Protein AF-A0A423UPG8-F1 (afdb_monomer_lite)

Foldseek 3Di:
DDDDDDPDPPPPPPPPPDPPDDDPPVVVVVVVVVVVPDDDPPVPDDPDQPVVVDDDNQQDKDWDDDPPDIDIDGSVCVVVVDDPPDDDDDDPDDPDPQWDWDDWPNATWIWGWDDQDPVRDTDIFTWHDDPPRDTHHDDDDPPPTDD

Structure (mmCIF, N/CA/C/O backbone):
data_AF-A0A423UPG8-F1
#
_entry.id   AF-A0A423UPG8-F1
#
loop_
_atom_site.group_PDB
_atom_site.id
_atom_site.type_symbol
_atom_site.label_atom_id
_atom_site.label_alt_id
_atom_site.label_comp_id
_atom_site.label_asym_id
_atom_site.label_entity_id
_atom_site.label_seq_id
_atom_site.pdbx_PDB_ins_code
_atom_site.Cartn_x
_atom_site.Cartn_y
_atom_site.Cartn_z
_atom_site.occupancy
_atom_site.B_iso_or_equiv
_atom_site.auth_seq_id
_atom_site.auth_comp_id
_atom_site.auth_asym_id
_atom_site.auth_atom_id
_atom_site.pdbx_PDB_model_num
ATOM 1 N N . MET A 1 1 ? -50.779 10.397 -8.296 1.00 39.81 1 MET A N 1
ATOM 2 C CA . MET A 1 1 ? -50.794 9.249 -7.368 1.00 39.81 1 MET A CA 1
ATOM 3 C C . MET A 1 1 ? -49.868 8.186 -7.939 1.00 39.81 1 MET A C 1
ATOM 5 O O . MET A 1 1 ? -50.314 7.346 -8.703 1.00 39.81 1 MET A O 1
ATOM 9 N N . THR A 1 2 ? -48.574 8.291 -7.630 1.00 35.09 2 THR A N 1
ATOM 10 C CA . THR A 1 2 ? -47.532 7.336 -8.041 1.00 35.09 2 THR A CA 1
ATOM 11 C C . THR A 1 2 ? -46.524 7.288 -6.896 1.00 35.09 2 THR A C 1
ATOM 13 O O . THR A 1 2 ? -46.062 8.335 -6.447 1.00 35.09 2 THR A O 1
ATOM 16 N N . ALA A 1 3 ? -46.299 6.098 -6.343 1.00 34.81 3 ALA A N 1
ATOM 17 C CA . ALA A 1 3 ? -45.542 5.875 -5.113 1.00 34.81 3 ALA A CA 1
ATOM 18 C C . ALA A 1 3 ? -44.032 6.154 -5.280 1.00 34.81 3 ALA A C 1
ATOM 20 O O . ALA A 1 3 ? -43.492 5.896 -6.356 1.00 34.81 3 ALA A O 1
ATOM 21 N N . PRO A 1 4 ? -43.321 6.608 -4.229 1.00 37.91 4 PRO A N 1
ATOM 22 C CA . PRO A 1 4 ? -41.864 6.639 -4.235 1.00 37.91 4 PRO A CA 1
ATOM 23 C C . PRO A 1 4 ? -41.300 5.216 -4.094 1.00 37.91 4 PRO A C 1
ATOM 25 O O . PRO A 1 4 ? -41.709 4.445 -3.220 1.00 37.91 4 PRO A O 1
ATOM 28 N N . GLY A 1 5 ? -40.363 4.873 -4.979 1.00 33.72 5 GLY A N 1
ATOM 29 C CA . GLY A 1 5 ? -39.631 3.611 -4.958 1.00 33.72 5 GLY A CA 1
ATOM 30 C C . GLY A 1 5 ? -38.862 3.440 -3.649 1.00 33.72 5 GLY A C 1
ATOM 31 O O . GLY A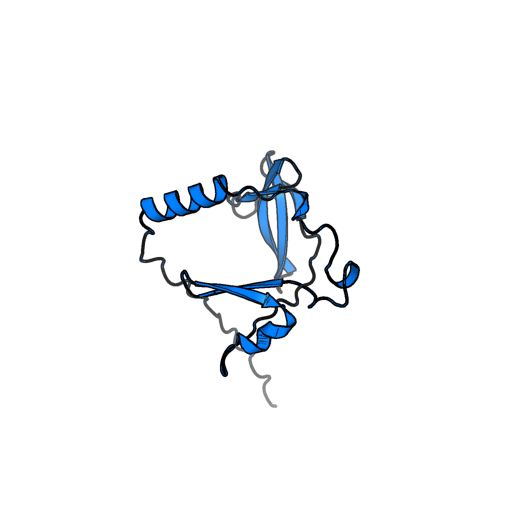 1 5 ? -38.137 4.329 -3.209 1.00 33.72 5 GLY A O 1
ATOM 32 N N . ARG A 1 6 ? -39.048 2.284 -3.013 1.00 34.75 6 ARG A N 1
ATOM 33 C CA . ARG A 1 6 ? -38.313 1.870 -1.818 1.00 34.75 6 ARG A CA 1
ATOM 34 C C . ARG A 1 6 ? -36.865 1.573 -2.220 1.00 34.75 6 ARG A C 1
ATOM 36 O O . ARG A 1 6 ? -36.634 0.652 -2.996 1.00 34.75 6 ARG A O 1
ATOM 43 N N . CYS A 1 7 ? -35.900 2.311 -1.672 1.00 34.12 7 CYS A N 1
ATOM 44 C CA . CYS A 1 7 ? -34.518 1.839 -1.614 1.00 34.12 7 CYS A CA 1
ATOM 45 C C . CYS A 1 7 ? -34.494 0.614 -0.698 1.00 34.12 7 CYS A C 1
ATOM 47 O O . CYS A 1 7 ? -34.708 0.734 0.508 1.00 34.12 7 CYS A O 1
ATOM 49 N N . GLY A 1 8 ? -34.298 -0.568 -1.280 1.00 32.00 8 GLY A N 1
ATOM 50 C CA . GLY A 1 8 ? -34.057 -1.784 -0.518 1.00 32.00 8 GLY A CA 1
ATOM 51 C C . GLY A 1 8 ? -32.764 -1.631 0.274 1.00 32.00 8 GLY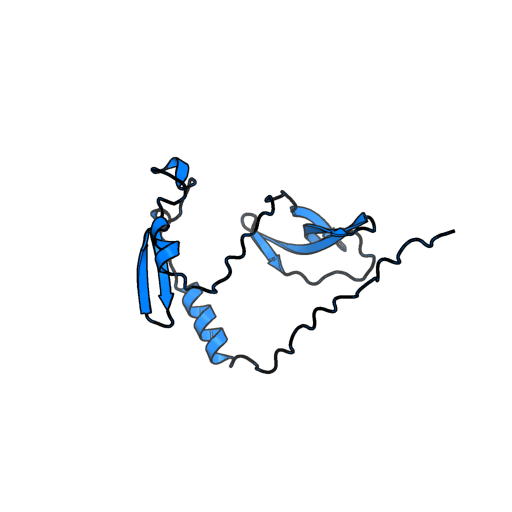 A C 1
ATOM 52 O O . GLY A 1 8 ? -31.697 -1.451 -0.309 1.00 32.00 8 GLY A O 1
ATOM 53 N N . SER A 1 9 ? -32.864 -1.696 1.598 1.00 37.94 9 SER A N 1
ATOM 54 C CA . SER A 1 9 ? -31.745 -1.962 2.495 1.00 37.94 9 SER A CA 1
ATOM 55 C C . SER A 1 9 ? -31.268 -3.393 2.239 1.00 37.94 9 SER A C 1
ATOM 57 O O . SER A 1 9 ? -31.691 -4.335 2.907 1.00 37.94 9 SER A O 1
ATOM 59 N N . GLY A 1 10 ? -30.470 -3.574 1.190 1.00 27.08 10 GLY A N 1
ATOM 60 C CA . GLY A 1 10 ? -29.726 -4.804 0.986 1.00 27.08 10 GLY A CA 1
ATOM 61 C C . GLY A 1 10 ? -28.600 -4.842 2.006 1.00 27.08 10 GLY A C 1
ATOM 62 O O . GLY A 1 10 ? -27.580 -4.187 1.808 1.00 27.08 10 GLY A O 1
ATOM 63 N N . ASP A 1 11 ? -28.795 -5.580 3.096 1.00 29.69 11 ASP A N 1
ATOM 64 C CA . ASP A 1 11 ? -27.694 -6.029 3.942 1.00 29.69 11 ASP A CA 1
ATOM 65 C C . ASP A 1 11 ? -26.765 -6.886 3.074 1.00 29.69 11 ASP A C 1
ATOM 67 O O . ASP A 1 11 ? -27.027 -8.059 2.804 1.00 29.69 11 ASP A O 1
ATOM 71 N N . VAL A 1 12 ? -25.673 -6.291 2.596 1.00 27.27 12 VAL A N 1
ATOM 72 C CA . VAL A 1 12 ? -24.552 -7.056 2.054 1.00 27.27 12 VAL A CA 1
ATOM 73 C C . VAL A 1 12 ? -23.803 -7.618 3.254 1.00 27.27 12 VAL A C 1
ATOM 75 O O . VAL A 1 12 ? -22.875 -7.012 3.787 1.00 27.27 12 VAL A O 1
ATOM 78 N N . ALA A 1 13 ? -24.247 -8.787 3.708 1.00 26.83 13 ALA A N 1
ATOM 79 C CA . ALA A 1 13 ? -23.478 -9.615 4.615 1.00 26.83 13 ALA A CA 1
ATOM 80 C C . ALA A 1 13 ? -22.204 -10.064 3.882 1.00 26.83 13 ALA A C 1
ATOM 82 O O . ALA A 1 13 ? -22.228 -10.974 3.053 1.00 26.83 13 ALA A O 1
ATOM 83 N N . LEU A 1 14 ? -21.078 -9.408 4.174 1.00 28.91 14 LEU A N 1
ATOM 84 C CA . LEU A 1 14 ? -19.755 -9.942 3.867 1.00 28.91 14 LEU A CA 1
ATOM 85 C C . LEU A 1 14 ? -19.559 -11.195 4.725 1.00 28.91 14 LEU A C 1
ATOM 87 O O . LEU A 1 14 ? -19.132 -11.127 5.877 1.00 28.91 14 LEU A O 1
ATOM 91 N N . ALA A 1 15 ? -19.915 -12.346 4.159 1.00 26.73 15 ALA A N 1
ATOM 92 C CA . ALA A 1 15 ? -19.498 -13.635 4.670 1.00 26.73 15 ALA A CA 1
ATOM 93 C C . ALA A 1 15 ? -17.967 -13.686 4.602 1.00 26.73 15 ALA A C 1
ATOM 95 O O . ALA A 1 15 ? -17.383 -13.766 3.523 1.00 26.73 15 ALA A O 1
ATOM 96 N N . VAL A 1 16 ? -17.315 -13.604 5.760 1.00 33.28 16 VAL A N 1
ATOM 97 C CA . VAL A 1 16 ? -15.901 -13.951 5.893 1.00 33.28 16 VAL A CA 1
ATOM 98 C C . VAL A 1 16 ? -15.827 -15.470 5.708 1.00 33.28 16 VAL A C 1
ATOM 100 O O . VAL A 1 16 ? -16.414 -16.186 6.524 1.00 33.28 16 VAL A O 1
ATOM 103 N N . PRO A 1 17 ? -15.191 -15.999 4.645 1.00 30.61 17 PRO A N 1
ATOM 104 C CA . PRO A 1 17 ? -15.015 -17.436 4.526 1.00 30.61 17 PRO A CA 1
ATOM 105 C C . PRO A 1 17 ? -14.223 -17.919 5.741 1.00 30.61 17 PRO A C 1
ATOM 107 O O . PRO A 1 17 ? -13.168 -17.373 6.069 1.00 30.61 17 PRO A O 1
ATOM 110 N N . GLY A 1 18 ? -14.781 -18.911 6.438 1.00 29.12 18 GLY A N 1
ATOM 111 C CA . GLY A 1 18 ? -14.145 -19.535 7.586 1.00 29.12 18 GLY A CA 1
ATOM 112 C C . GLY A 1 18 ? -12.730 -19.969 7.223 1.00 29.12 18 GLY A C 1
ATOM 113 O O . GLY A 1 18 ? -12.521 -20.660 6.225 1.00 29.12 18 GLY A O 1
ATOM 114 N N . ALA A 1 19 ? -11.768 -19.545 8.040 1.00 40.66 19 ALA A N 1
ATOM 115 C CA . ALA A 1 19 ? -10.385 -19.988 8.004 1.00 40.66 19 ALA A CA 1
ATOM 116 C C . ALA A 1 19 ? -10.314 -21.478 8.391 1.00 40.66 19 ALA A C 1
ATOM 118 O O . ALA A 1 19 ? -9.944 -21.844 9.501 1.00 40.66 19 ALA A O 1
ATOM 119 N N . GLY A 1 20 ? -10.745 -22.353 7.485 1.00 37.72 20 GLY A N 1
ATOM 120 C CA . GLY A 1 20 ? -10.654 -23.803 7.606 1.00 37.72 20 GLY A CA 1
ATOM 121 C C . GLY A 1 20 ? -9.324 -24.294 7.055 1.00 37.72 20 GLY A C 1
ATOM 122 O O . GLY A 1 20 ? -9.285 -24.932 6.009 1.00 37.72 20 GLY A O 1
ATOM 123 N N . GLY A 1 21 ? -8.239 -23.950 7.743 1.00 37.41 21 GLY A N 1
ATOM 124 C CA . GLY A 1 21 ? -6.890 -24.396 7.422 1.00 37.41 21 GLY A CA 1
ATOM 125 C C . GLY A 1 21 ? -5.883 -23.694 8.316 1.00 37.41 21 GLY A C 1
ATOM 126 O O . GLY A 1 21 ? -5.341 -22.667 7.926 1.00 37.41 21 GLY A O 1
ATOM 127 N N . GLU A 1 22 ? -5.665 -24.230 9.519 1.00 37.25 22 GLU A N 1
ATOM 128 C CA . GLU A 1 22 ? -4.570 -23.814 10.404 1.00 37.25 22 GLU A CA 1
ATOM 129 C C . GLU A 1 22 ? -3.254 -23.840 9.605 1.00 37.25 22 GLU A C 1
ATOM 131 O O . GLU A 1 22 ? -2.831 -24.920 9.166 1.00 37.25 22 GLU A O 1
ATOM 136 N N . PRO A 1 23 ? -2.590 -22.693 9.367 1.00 42.38 23 PRO A N 1
ATOM 137 C CA . PRO A 1 23 ? -1.251 -22.719 8.815 1.00 42.38 23 PRO A CA 1
ATOM 138 C C . PRO A 1 23 ? -0.376 -23.479 9.809 1.00 42.38 23 PRO A C 1
ATOM 140 O O . PRO A 1 23 ? -0.319 -23.142 10.990 1.00 42.38 23 PRO A O 1
ATOM 143 N N . SER A 1 24 ? 0.283 -24.543 9.341 1.00 44.25 24 SER A N 1
ATOM 144 C CA . SER A 1 24 ? 1.185 -25.328 10.183 1.00 44.25 24 SER A CA 1
ATOM 145 C C . SER A 1 24 ? 2.138 -24.384 10.915 1.00 44.25 24 SER A C 1
ATOM 147 O O . SER A 1 24 ? 2.794 -23.558 10.278 1.00 44.25 24 SER A O 1
ATOM 149 N N . ALA A 1 25 ? 2.250 -24.524 12.239 1.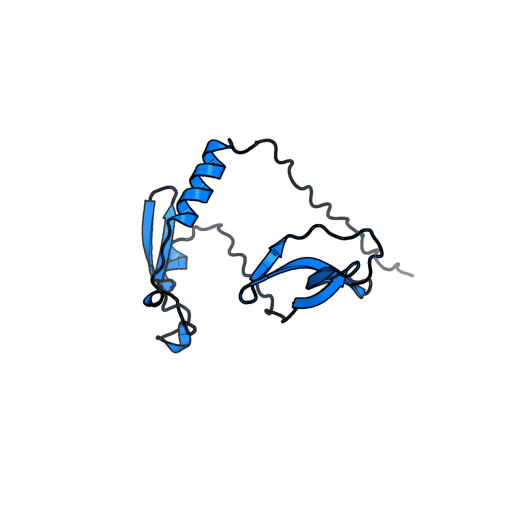00 50.97 25 ALA A N 1
ATOM 150 C CA . ALA A 1 25 ? 3.104 -23.685 13.084 1.00 50.97 25 ALA A CA 1
ATOM 151 C C . ALA A 1 25 ? 4.560 -23.574 12.575 1.00 50.97 25 ALA A C 1
ATOM 153 O O . ALA A 1 25 ? 5.244 -22.595 12.856 1.00 50.97 25 ALA A O 1
ATOM 154 N N . ARG A 1 26 ? 5.030 -24.545 11.774 1.00 45.38 26 ARG A N 1
ATOM 155 C CA . ARG A 1 26 ? 6.356 -24.521 11.132 1.00 45.38 26 ARG A CA 1
ATOM 156 C C . ARG A 1 26 ? 6.467 -23.520 9.976 1.00 45.38 26 ARG A C 1
ATOM 158 O O . ARG A 1 26 ? 7.543 -22.967 9.783 1.00 45.38 26 ARG A O 1
ATOM 165 N N . THR A 1 27 ? 5.392 -23.275 9.227 1.00 43.78 27 THR A N 1
ATOM 166 C CA . THR A 1 27 ? 5.372 -22.314 8.110 1.00 43.78 27 THR A CA 1
ATOM 167 C C . THR A 1 27 ? 5.332 -20.880 8.633 1.00 43.78 27 THR A C 1
ATOM 169 O O . THR A 1 27 ? 6.141 -20.059 8.213 1.00 43.78 27 THR A O 1
ATOM 172 N N . ALA A 1 28 ? 4.477 -20.608 9.626 1.00 43.75 28 ALA A N 1
ATOM 173 C CA . ALA A 1 28 ? 4.386 -19.292 10.263 1.00 43.75 28 ALA A CA 1
ATOM 174 C C . ALA A 1 28 ? 5.677 -18.913 11.016 1.00 43.75 28 ALA A C 1
ATOM 176 O O . ALA A 1 28 ? 6.118 -17.767 10.955 1.00 43.75 28 ALA A O 1
ATOM 177 N N . ALA A 1 29 ? 6.324 -19.879 11.682 1.00 41.16 29 ALA A N 1
ATOM 178 C CA . ALA A 1 29 ? 7.613 -19.653 12.335 1.00 41.16 29 ALA A CA 1
ATOM 179 C C . ALA A 1 29 ? 8.739 -19.365 11.324 1.00 41.16 29 ALA A C 1
ATOM 181 O O . ALA A 1 29 ? 9.534 -18.458 11.546 1.00 41.16 29 ALA A O 1
ATOM 182 N N . ALA A 1 30 ? 8.786 -20.080 10.193 1.00 46.91 30 ALA A N 1
ATOM 183 C CA . ALA A 1 30 ? 9.802 -19.865 9.160 1.00 46.91 30 ALA A CA 1
ATOM 184 C C . ALA A 1 30 ? 9.657 -18.510 8.435 1.00 46.91 30 ALA A C 1
ATOM 186 O O . ALA A 1 30 ? 10.666 -17.872 8.131 1.00 46.91 30 ALA A O 1
ATOM 187 N N . GLU A 1 31 ? 8.427 -18.044 8.188 1.00 43.62 31 GLU A N 1
ATOM 188 C CA . GLU A 1 31 ? 8.165 -16.709 7.626 1.00 43.62 31 GLU A CA 1
ATOM 189 C C . GLU A 1 31 ? 8.539 -15.582 8.599 1.00 43.62 31 GLU A C 1
ATOM 191 O O . GLU A 1 31 ? 9.141 -14.588 8.186 1.00 43.62 31 GLU A O 1
ATOM 196 N N . ALA A 1 32 ? 8.253 -15.751 9.895 1.00 51.03 32 ALA A N 1
ATOM 197 C CA . ALA A 1 32 ? 8.619 -14.780 10.925 1.00 51.03 32 ALA A CA 1
ATOM 198 C C . ALA A 1 32 ? 10.147 -14.622 11.063 1.00 51.03 32 ALA A C 1
ATOM 200 O O . ALA A 1 32 ? 10.649 -13.499 11.116 1.00 51.03 32 ALA A O 1
ATOM 201 N N . THR A 1 33 ? 10.905 -15.725 11.026 1.00 53.72 33 THR A N 1
ATOM 202 C CA . THR A 1 33 ? 12.378 -15.700 11.117 1.00 53.72 33 THR A CA 1
ATOM 203 C C . THR A 1 33 ? 13.043 -15.055 9.893 1.00 53.72 33 THR A C 1
ATOM 205 O O . THR A 1 33 ? 14.079 -14.401 10.016 1.00 53.72 33 THR A O 1
ATOM 208 N N . ALA A 1 34 ? 12.457 -15.198 8.699 1.00 60.38 34 ALA A N 1
ATOM 209 C CA . ALA A 1 34 ? 13.006 -14.600 7.481 1.00 60.38 34 ALA A CA 1
ATOM 210 C C . ALA A 1 34 ? 12.965 -13.061 7.510 1.00 60.38 34 ALA A C 1
ATOM 212 O O . ALA A 1 34 ? 13.899 -12.413 7.033 1.00 60.38 34 ALA A O 1
ATOM 213 N N . LEU A 1 35 ? 11.916 -12.472 8.096 1.00 62.50 35 LEU A N 1
ATOM 214 C CA . LEU A 1 35 ? 11.795 -11.018 8.212 1.00 62.50 35 LEU A CA 1
ATOM 215 C C . LEU A 1 35 ? 12.718 -10.443 9.302 1.00 62.50 35 LEU A C 1
ATOM 217 O O . LEU A 1 35 ? 13.231 -9.341 9.133 1.00 62.50 35 LEU A O 1
ATOM 221 N N . GLU A 1 36 ? 13.000 -11.200 10.370 1.00 67.69 36 GLU A N 1
ATOM 222 C CA . GLU A 1 36 ? 13.958 -10.810 11.423 1.00 67.69 36 GLU A CA 1
ATOM 223 C C . GLU A 1 36 ? 15.412 -10.745 10.923 1.00 67.69 36 GLU A C 1
ATOM 225 O O . GLU A 1 36 ? 16.205 -9.934 11.406 1.00 67.69 36 GLU A O 1
ATOM 230 N N . ALA A 1 37 ? 15.774 -11.568 9.934 1.00 77.38 37 ALA A N 1
ATOM 231 C CA . ALA A 1 37 ? 17.110 -11.564 9.336 1.00 77.38 37 ALA A CA 1
ATOM 232 C C . ALA A 1 37 ? 17.291 -10.501 8.235 1.00 77.38 37 ALA A C 1
ATOM 234 O O . ALA A 1 37 ? 18.426 -10.210 7.840 1.00 77.38 37 ALA A O 1
ATOM 235 N N . LEU A 1 38 ? 16.202 -9.918 7.723 1.00 84.00 38 LEU A N 1
ATOM 236 C CA . LEU A 1 38 ? 16.259 -8.938 6.646 1.00 84.00 38 LEU A CA 1
ATOM 237 C C . LEU A 1 38 ? 16.864 -7.624 7.152 1.00 84.00 38 LEU A C 1
ATOM 239 O O . LEU A 1 38 ? 16.249 -6.876 7.909 1.00 84.00 38 LEU A O 1
ATOM 243 N N . ARG A 1 39 ? 18.068 -7.306 6.676 1.00 87.25 39 ARG A N 1
ATOM 244 C CA . ARG A 1 39 ? 18.707 -6.008 6.910 1.00 87.25 39 ARG A CA 1
ATOM 245 C C . ARG A 1 39 ? 18.648 -5.171 5.645 1.00 87.25 39 ARG A C 1
ATOM 247 O O . ARG A 1 39 ? 19.236 -5.540 4.632 1.00 87.25 39 ARG A O 1
ATOM 254 N N . VAL A 1 40 ? 17.972 -4.029 5.722 1.00 87.50 40 VAL A N 1
ATOM 255 C CA . VAL A 1 40 ? 17.941 -3.030 4.649 1.00 87.50 40 VAL A CA 1
ATOM 256 C C . VAL A 1 40 ? 18.880 -1.889 5.039 1.00 87.50 40 VAL A C 1
ATOM 258 O O . VAL A 1 40 ? 18.603 -1.208 6.023 1.00 87.50 40 VAL A O 1
ATOM 261 N N . PRO A 1 41 ? 19.995 -1.672 4.319 1.00 92.25 41 PRO A N 1
ATOM 262 C CA . PRO A 1 41 ? 20.847 -0.510 4.544 1.00 92.25 41 PRO A CA 1
ATOM 263 C C . PRO A 1 41 ? 20.066 0.804 4.424 1.00 92.25 41 PRO A C 1
ATOM 265 O O . PRO A 1 41 ? 19.319 0.988 3.463 1.00 92.25 41 PRO A O 1
ATOM 268 N N . ASP A 1 42 ? 20.314 1.756 5.326 1.00 89.62 42 ASP A N 1
ATOM 269 C CA . ASP A 1 42 ? 19.616 3.055 5.362 1.00 89.62 42 ASP A CA 1
ATOM 270 C C . ASP A 1 42 ? 19.707 3.845 4.048 1.00 89.62 42 ASP A C 1
ATOM 272 O O . ASP A 1 42 ? 18.829 4.648 3.728 1.00 89.62 42 ASP A O 1
ATOM 276 N N . ALA A 1 43 ? 20.774 3.628 3.277 1.00 91.56 43 ALA A N 1
ATOM 277 C CA . ALA A 1 43 ? 20.973 4.250 1.971 1.00 91.56 43 ALA A CA 1
ATOM 278 C C . ALA A 1 43 ? 19.967 3.770 0.906 1.00 91.56 43 ALA A C 1
ATOM 280 O O . ALA A 1 43 ? 19.771 4.463 -0.089 1.00 91.56 43 ALA A O 1
ATOM 281 N N . LEU A 1 44 ? 19.331 2.609 1.100 1.00 91.56 44 LEU A N 1
ATOM 282 C CA . LEU A 1 44 ? 18.321 2.064 0.186 1.00 91.56 44 LEU A CA 1
ATOM 283 C C . LEU A 1 44 ? 16.898 2.546 0.513 1.00 91.56 44 LEU A C 1
ATOM 285 O O . LEU A 1 44 ? 15.993 2.368 -0.303 1.00 91.56 44 LEU A O 1
ATOM 289 N N . SER A 1 45 ? 16.692 3.182 1.669 1.00 91.44 45 SER A N 1
ATOM 290 C CA . SER A 1 45 ? 15.407 3.778 2.035 1.00 91.44 45 SER A CA 1
ATOM 291 C C . SER A 1 45 ? 15.183 5.087 1.279 1.00 91.44 45 SER A C 1
ATOM 293 O O . SER A 1 45 ? 15.943 6.049 1.412 1.00 91.44 45 SER A O 1
ATOM 295 N N . ALA A 1 46 ? 14.106 5.144 0.496 1.00 90.56 46 ALA A N 1
ATOM 296 C CA . ALA A 1 46 ? 13.707 6.346 -0.225 1.00 90.56 46 ALA A CA 1
ATOM 297 C C . ALA A 1 46 ? 13.329 7.477 0.748 1.00 90.56 46 ALA A C 1
ATOM 299 O O . ALA A 1 46 ? 12.487 7.296 1.623 1.00 90.56 46 ALA A O 1
ATOM 300 N N . ARG A 1 47 ? 13.927 8.661 0.567 1.00 91.31 47 ARG A N 1
ATOM 301 C CA . ARG A 1 47 ? 13.714 9.837 1.441 1.00 91.31 47 ARG A CA 1
ATOM 302 C C . ARG A 1 47 ? 12.824 10.923 0.837 1.00 91.31 47 ARG A C 1
ATOM 304 O O . ARG A 1 47 ? 12.401 11.829 1.540 1.00 91.31 47 ARG A O 1
ATOM 311 N N . ALA A 1 48 ? 12.556 10.832 -0.459 1.00 91.94 48 ALA A N 1
ATOM 312 C CA . ALA A 1 48 ? 11.686 11.731 -1.208 1.00 91.94 48 ALA A CA 1
ATOM 313 C C . ALA A 1 48 ? 10.896 10.911 -2.240 1.00 91.94 48 ALA A C 1
ATOM 315 O O . ALA A 1 48 ? 11.371 9.833 -2.602 1.00 91.94 48 ALA A O 1
ATOM 316 N N . PRO A 1 49 ? 9.732 11.368 -2.726 1.00 91.31 49 PRO A N 1
ATOM 317 C CA . PRO A 1 49 ? 8.987 10.726 -3.815 1.00 91.31 49 PRO A CA 1
ATOM 318 C C . PRO A 1 49 ? 9.797 10.595 -5.116 1.00 91.31 49 PRO A C 1
ATOM 320 O O . PRO A 1 49 ? 10.787 11.298 -5.308 1.00 91.31 49 PRO A O 1
ATOM 323 N N . ALA A 1 50 ? 9.396 9.694 -6.016 1.00 93.00 50 ALA A N 1
ATOM 324 C CA . ALA A 1 50 ? 10.136 9.421 -7.255 1.00 93.00 50 ALA A CA 1
ATOM 325 C C . ALA A 1 50 ? 10.170 10.625 -8.203 1.00 93.00 50 ALA A C 1
ATOM 327 O O . ALA A 1 50 ? 11.225 10.969 -8.727 1.00 93.00 50 ALA A O 1
ATOM 328 N N . GLU A 1 51 ? 9.052 11.333 -8.304 1.00 94.81 51 GLU A N 1
ATOM 329 C CA . GLU A 1 51 ? 8.874 12.554 -9.084 1.00 94.81 51 GLU A CA 1
ATOM 330 C C . GLU A 1 51 ? 9.770 13.723 -8.633 1.00 94.81 51 GLU A C 1
ATOM 332 O O . GLU A 1 51 ? 9.954 14.671 -9.385 1.00 94.81 51 GLU A O 1
ATOM 337 N N . GLN A 1 52 ? 10.356 13.666 -7.430 1.00 94.69 52 GLN A N 1
ATOM 338 C CA . GLN A 1 52 ? 11.345 14.651 -6.962 1.00 94.69 52 GLN A CA 1
ATOM 339 C C . GLN A 1 52 ? 12.794 14.224 -7.233 1.00 94.69 52 GLN A C 1
ATOM 341 O O . GLN A 1 52 ? 13.719 15.003 -7.018 1.00 94.69 52 GLN A O 1
ATOM 346 N N . ARG A 1 53 ? 13.009 12.974 -7.651 1.00 88.44 53 ARG A N 1
ATOM 347 C CA . ARG A 1 53 ? 14.337 12.383 -7.878 1.00 88.44 53 ARG A CA 1
ATOM 348 C C . ARG A 1 53 ? 14.619 12.109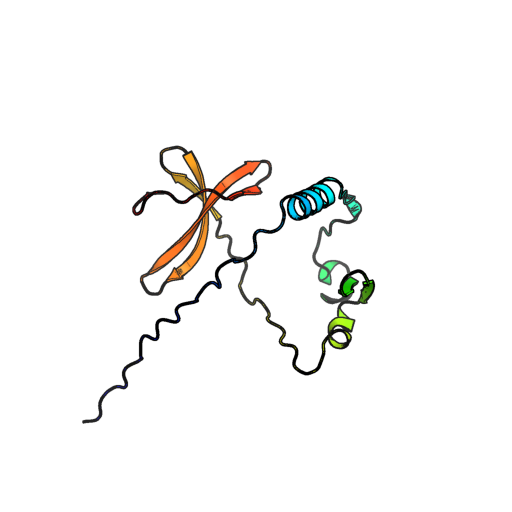 -9.357 1.00 88.44 53 ARG A C 1
ATOM 350 O O . ARG A 1 53 ? 15.783 11.935 -9.700 1.00 88.44 53 ARG A O 1
ATOM 357 N N . GLY A 1 54 ? 13.583 12.013 -10.190 1.00 86.44 54 GLY A N 1
ATOM 358 C CA . GLY A 1 54 ? 13.664 11.529 -11.567 1.00 86.44 54 GLY A CA 1
ATOM 359 C C . GLY A 1 54 ? 12.639 12.173 -12.501 1.00 86.44 54 GLY A C 1
ATOM 360 O O . GLY A 1 54 ? 12.130 13.259 -12.229 1.00 86.44 54 GLY A O 1
ATOM 361 N N . ALA A 1 55 ? 12.349 11.505 -13.618 1.00 89.25 55 ALA A N 1
ATOM 362 C CA . ALA A 1 55 ? 11.531 12.062 -14.702 1.00 89.25 55 ALA A CA 1
ATOM 363 C C . ALA A 1 55 ? 10.012 12.037 -14.434 1.00 89.25 55 ALA A C 1
ATOM 365 O O . ALA A 1 55 ? 9.250 12.707 -15.130 1.00 89.25 55 ALA A O 1
ATOM 366 N N . GLY A 1 56 ? 9.561 11.267 -13.443 1.00 94.56 56 GLY A N 1
ATOM 367 C CA . GLY A 1 56 ? 8.146 11.071 -13.150 1.00 94.56 56 GLY A CA 1
ATOM 368 C C . GLY A 1 56 ? 7.919 10.073 -12.019 1.00 94.56 56 GLY A C 1
ATOM 369 O O . GLY A 1 56 ? 8.856 9.520 -11.444 1.00 94.56 56 GLY A O 1
ATOM 370 N N . ARG A 1 57 ? 6.649 9.835 -11.680 1.00 93.88 57 ARG A N 1
ATOM 371 C CA . ARG A 1 57 ? 6.270 8.904 -10.602 1.00 93.88 57 ARG A CA 1
ATOM 372 C C . ARG A 1 57 ? 6.509 7.434 -10.970 1.00 93.88 57 ARG A C 1
ATOM 374 O O . ARG A 1 57 ? 6.673 6.598 -10.087 1.00 93.88 57 ARG A O 1
ATOM 381 N N . ASP A 1 58 ? 6.524 7.134 -12.263 1.00 95.50 58 ASP A N 1
ATOM 382 C CA . ASP A 1 58 ? 6.809 5.829 -12.862 1.00 95.50 58 ASP A CA 1
ATOM 383 C C . ASP A 1 58 ? 8.311 5.572 -13.088 1.00 95.50 58 ASP A C 1
ATOM 385 O O . ASP A 1 58 ? 8.690 4.478 -13.511 1.00 95.50 58 ASP A O 1
ATOM 389 N N . ASP A 1 59 ? 9.176 6.531 -12.739 1.00 94.94 59 ASP A N 1
ATOM 390 C CA . ASP A 1 59 ? 10.637 6.393 -12.756 1.00 94.94 59 ASP A CA 1
ATOM 391 C C . ASP A 1 59 ? 11.145 5.635 -11.513 1.00 94.94 59 ASP A C 1
ATOM 393 O O . ASP A 1 59 ? 11.934 6.112 -10.690 1.00 94.94 59 ASP A O 1
ATOM 397 N N . VAL A 1 60 ? 10.602 4.432 -11.321 1.00 95.88 60 VAL A N 1
ATOM 398 C CA . VAL A 1 60 ? 10.962 3.505 -10.246 1.00 95.88 60 VAL A CA 1
ATOM 399 C C . VAL A 1 60 ? 11.119 2.088 -10.784 1.00 95.88 60 VAL A C 1
ATOM 401 O O . VAL A 1 60 ? 10.595 1.723 -11.837 1.00 95.88 60 VAL A O 1
ATOM 404 N N . ARG A 1 61 ? 11.850 1.260 -10.035 1.00 96.62 61 ARG A N 1
ATOM 405 C CA . ARG A 1 61 ? 11.983 -0.170 -10.326 1.00 96.62 61 ARG A CA 1
ATOM 406 C C . ARG A 1 61 ? 10.720 -0.912 -9.891 1.00 96.62 61 ARG A C 1
ATOM 408 O O . ARG A 1 61 ? 10.166 -0.626 -8.832 1.00 96.62 61 ARG A O 1
ATOM 415 N N . LEU A 1 62 ? 10.326 -1.907 -10.673 1.00 97.81 62 LEU A N 1
ATOM 416 C CA . LEU A 1 62 ? 9.258 -2.854 -10.386 1.00 97.81 62 LEU A CA 1
ATOM 417 C C . LEU A 1 62 ? 9.879 -4.244 -10.196 1.00 97.81 62 LEU A C 1
ATOM 419 O O . LEU A 1 62 ? 10.545 -4.764 -11.088 1.00 97.81 62 LEU A O 1
ATOM 423 N N . LEU A 1 63 ? 9.686 -4.842 -9.022 1.00 97.69 63 LEU A N 1
ATOM 424 C CA . LEU A 1 63 ? 10.064 -6.230 -8.764 1.00 97.69 63 LEU A CA 1
ATOM 425 C C . LEU A 1 63 ? 8.842 -7.116 -9.002 1.00 97.69 63 LEU A C 1
ATOM 427 O O . LEU A 1 63 ? 7.831 -6.961 -8.322 1.00 97.69 63 LEU A O 1
ATOM 431 N N . VAL A 1 64 ? 8.941 -8.039 -9.955 1.00 97.38 64 VAL A N 1
ATOM 432 C CA . VAL A 1 64 ? 7.865 -8.978 -10.287 1.00 97.38 64 VAL A CA 1
ATOM 433 C C . VAL A 1 64 ? 8.264 -10.358 -9.794 1.00 97.38 64 VAL A C 1
ATOM 435 O O . VAL A 1 64 ? 9.292 -10.894 -10.207 1.00 97.38 64 VAL A O 1
ATOM 438 N N . SER A 1 65 ? 7.447 -10.951 -8.926 1.00 96.56 65 SER A N 1
ATOM 439 C CA . SER A 1 65 ? 7.599 -12.342 -8.506 1.00 96.56 65 SER A CA 1
ATOM 440 C C . SER A 1 65 ? 6.459 -13.204 -9.048 1.00 96.56 65 SER A C 1
ATOM 442 O O . SER A 1 65 ? 5.291 -12.819 -9.041 1.00 96.56 65 SER A O 1
ATOM 444 N N . ARG A 1 66 ? 6.802 -14.396 -9.543 1.00 93.88 66 ARG A N 1
ATOM 445 C CA . ARG A 1 66 ? 5.852 -15.438 -9.960 1.00 93.88 66 ARG A CA 1
ATOM 446 C C . ARG A 1 66 ? 6.244 -16.729 -9.253 1.00 93.88 66 ARG A C 1
ATOM 448 O O . ARG A 1 66 ? 7.127 -17.459 -9.704 1.00 93.88 66 ARG A O 1
ATOM 455 N N . GLY A 1 67 ? 5.645 -16.970 -8.087 1.00 92.81 67 GLY A N 1
ATOM 456 C CA . GLY A 1 67 ? 6.098 -18.024 -7.179 1.00 92.81 67 GLY A CA 1
ATOM 457 C C . GLY A 1 67 ? 7.527 -17.749 -6.702 1.00 92.81 67 GLY A C 1
ATOM 458 O O . GLY A 1 67 ? 7.776 -16.746 -6.041 1.00 92.81 67 GLY A O 1
ATOM 459 N N . ARG A 1 68 ? 8.474 -18.629 -7.053 1.00 93.31 68 ARG A N 1
ATOM 460 C CA . ARG A 1 68 ? 9.901 -18.493 -6.693 1.00 93.31 68 ARG A CA 1
ATOM 461 C C . ARG A 1 68 ? 10.742 -17.745 -7.732 1.00 93.31 68 ARG A C 1
ATOM 463 O O . ARG A 1 68 ? 11.912 -17.478 -7.474 1.00 93.31 68 ARG A O 1
ATOM 470 N N . THR A 1 69 ? 10.183 -17.438 -8.901 1.00 95.31 69 THR A N 1
ATOM 471 C CA . THR A 1 69 ? 10.887 -16.694 -9.951 1.00 95.31 69 THR A CA 1
ATOM 472 C C . THR A 1 69 ? 10.769 -15.200 -9.688 1.00 95.31 69 THR A C 1
ATOM 474 O O . THR A 1 69 ? 9.673 -14.715 -9.413 1.00 95.31 69 THR A O 1
ATOM 477 N N . VAL A 1 70 ? 11.884 -14.478 -9.804 1.00 97.00 70 VAL A N 1
ATOM 478 C CA . VAL A 1 70 ? 11.960 -13.024 -9.625 1.00 97.00 70 VAL A CA 1
ATOM 479 C C . VAL A 1 70 ? 12.519 -12.392 -10.894 1.00 97.00 70 VAL A C 1
ATOM 481 O O . VAL A 1 70 ? 13.499 -12.884 -11.450 1.00 97.00 70 VAL A O 1
ATOM 484 N N . ALA A 1 71 ? 11.902 -11.299 -11.331 1.00 97.50 71 ALA A N 1
ATOM 485 C CA . ALA A 1 71 ? 12.365 -10.462 -12.427 1.00 97.50 71 ALA A CA 1
ATOM 486 C C . ALA A 1 71 ? 12.349 -8.983 -12.017 1.00 97.50 71 ALA A C 1
ATOM 488 O O . ALA A 1 71 ? 11.545 -8.553 -11.183 1.00 97.50 71 ALA A O 1
ATOM 489 N N . HIS A 1 72 ? 13.254 -8.209 -12.611 1.00 98.00 72 HIS A N 1
ATOM 490 C CA . HIS A 1 72 ? 13.351 -6.767 -12.414 1.00 98.00 72 HIS A CA 1
ATOM 491 C C . HIS A 1 72 ? 12.891 -6.046 -13.676 1.00 98.00 72 HIS A C 1
ATOM 493 O O . HIS A 1 72 ? 13.352 -6.361 -14.768 1.00 98.00 72 HIS A O 1
ATOM 499 N N . HIS A 1 73 ? 12.023 -5.062 -13.484 1.00 98.06 73 HIS A N 1
ATOM 500 C CA . HIS A 1 73 ? 11.385 -4.261 -14.520 1.00 98.06 73 HIS A CA 1
ATOM 501 C C . HIS A 1 73 ? 11.436 -2.777 -14.144 1.00 98.06 73 HIS A C 1
ATOM 503 O O . HIS A 1 73 ? 11.763 -2.416 -13.006 1.00 98.06 73 HIS A O 1
ATOM 509 N N . ALA A 1 74 ? 11.084 -1.904 -15.080 1.00 97.19 74 ALA A N 1
ATOM 510 C CA . ALA A 1 74 ? 10.699 -0.530 -14.770 1.00 97.19 74 ALA A CA 1
ATOM 511 C C . ALA A 1 74 ? 9.186 -0.453 -14.512 1.00 97.19 74 ALA A C 1
ATOM 513 O O . ALA A 1 74 ? 8.414 -1.214 -15.086 1.00 97.19 74 ALA A O 1
ATOM 514 N N . PHE A 1 75 ? 8.721 0.474 -13.672 1.00 97.25 75 PHE A N 1
ATOM 515 C CA . PHE A 1 75 ? 7.287 0.572 -13.364 1.00 97.25 75 PHE A CA 1
ATOM 516 C C . PHE A 1 75 ? 6.427 0.910 -14.587 1.00 97.25 75 PHE A C 1
ATOM 518 O O . PHE A 1 75 ? 5.313 0.406 -14.708 1.00 97.25 75 PHE A O 1
ATOM 525 N N . ARG A 1 76 ? 6.963 1.675 -15.542 1.00 96.62 76 ARG A N 1
ATOM 526 C CA . ARG A 1 76 ? 6.325 1.911 -16.850 1.00 96.62 76 ARG A CA 1
ATOM 527 C C . ARG A 1 76 ? 6.027 0.636 -17.655 1.00 96.62 76 ARG A C 1
ATOM 529 O O . ARG A 1 76 ? 5.190 0.678 -18.546 1.00 96.62 76 ARG A O 1
ATOM 536 N N . GLU A 1 77 ? 6.671 -0.487 -17.332 1.00 97.88 77 GLU A N 1
ATOM 537 C CA . GLU A 1 77 ? 6.450 -1.804 -17.954 1.00 97.88 77 GLU A CA 1
ATOM 538 C C . GLU A 1 77 ? 5.348 -2.607 -17.238 1.00 97.88 77 GLU A C 1
ATOM 540 O O . GLU A 1 77 ? 5.050 -3.733 -17.629 1.00 97.88 77 GLU A O 1
ATOM 545 N N . LEU A 1 78 ? 4.704 -2.052 -16.197 1.00 97.19 78 LEU A N 1
ATOM 546 C CA . LEU A 1 78 ? 3.583 -2.698 -15.506 1.00 97.19 78 LEU A CA 1
ATOM 547 C C . LEU A 1 78 ? 2.489 -3.204 -16.467 1.00 97.19 78 LEU A C 1
ATOM 549 O O . LEU A 1 78 ? 2.030 -4.327 -16.254 1.00 97.19 78 LEU A O 1
ATOM 553 N N . PRO A 1 79 ? 2.085 -2.469 -17.526 1.00 96.69 79 PRO A N 1
ATOM 554 C CA . PRO A 1 79 ? 1.085 -2.971 -18.467 1.00 96.69 79 PRO A CA 1
ATOM 555 C C . PRO A 1 79 ? 1.471 -4.299 -19.132 1.00 96.69 79 PRO A C 1
ATOM 557 O O . PRO A 1 79 ? 0.595 -5.111 -19.408 1.00 96.69 79 PRO A O 1
ATOM 560 N N . GLU A 1 80 ? 2.765 -4.562 -19.335 1.00 97.44 80 GLU A N 1
ATOM 561 C CA . GLU A 1 80 ? 3.272 -5.811 -19.927 1.00 97.44 80 GLU A CA 1
ATOM 562 C C . GLU A 1 80 ? 3.200 -7.000 -18.957 1.00 97.44 80 GLU A C 1
ATOM 564 O O . GLU A 1 80 ? 3.311 -8.160 -19.358 1.00 97.44 80 GLU A O 1
ATOM 569 N N . GLN A 1 81 ? 3.019 -6.724 -17.663 1.00 96.75 81 GLN A N 1
ATOM 570 C CA . GLN A 1 81 ? 2.896 -7.739 -16.617 1.00 96.75 81 GLN A CA 1
ATOM 571 C C . GLN A 1 81 ? 1.446 -8.153 -16.356 1.00 96.75 81 GLN A C 1
ATOM 573 O O . GLN A 1 81 ? 1.225 -9.133 -15.641 1.00 96.75 81 GLN A O 1
ATOM 578 N N . LEU A 1 82 ? 0.480 -7.435 -16.933 1.00 96.56 82 LEU A N 1
ATOM 579 C CA . LEU A 1 82 ? -0.947 -7.701 -16.806 1.00 96.56 82 LEU A CA 1
ATOM 580 C C . LEU A 1 82 ? -1.455 -8.515 -17.997 1.00 96.56 82 LEU A C 1
ATOM 582 O O . LEU A 1 82 ? -0.929 -8.451 -19.109 1.00 96.56 82 LEU A O 1
ATOM 586 N N . ARG A 1 83 ? -2.509 -9.289 -17.766 1.00 96.75 83 ARG A N 1
ATOM 587 C CA . ARG A 1 83 ? -3.230 -10.035 -18.796 1.00 96.75 83 ARG A CA 1
ATOM 588 C C . ARG A 1 83 ? -4.561 -9.364 -19.091 1.00 96.75 83 ARG A C 1
ATOM 590 O O . ARG A 1 83 ? -5.152 -8.691 -18.248 1.00 96.75 83 ARG A O 1
ATOM 597 N N . ALA A 1 84 ? -5.071 -9.599 -20.296 1.00 96.81 84 ALA A N 1
ATOM 598 C CA . ALA A 1 84 ? -6.447 -9.246 -20.611 1.00 96.81 84 ALA A CA 1
ATOM 599 C C . ALA A 1 84 ? -7.396 -9.937 -19.615 1.00 96.81 84 ALA A C 1
ATOM 601 O O . ALA A 1 84 ? -7.323 -11.151 -19.429 1.00 96.81 84 ALA A O 1
ATOM 602 N N . GLY A 1 85 ? -8.270 -9.151 -18.987 1.00 97.19 85 GLY A N 1
ATOM 603 C CA . GLY A 1 85 ? -9.184 -9.616 -17.940 1.00 97.19 85 GLY A CA 1
ATOM 604 C C . GLY A 1 85 ? -8.715 -9.341 -16.508 1.00 97.19 85 GLY A C 1
ATOM 605 O O . GLY A 1 85 ? -9.528 -9.466 -15.595 1.00 97.19 85 GLY A O 1
ATOM 606 N N . ASP A 1 86 ? -7.466 -8.916 -16.298 1.00 97.06 86 ASP A N 1
ATOM 607 C CA .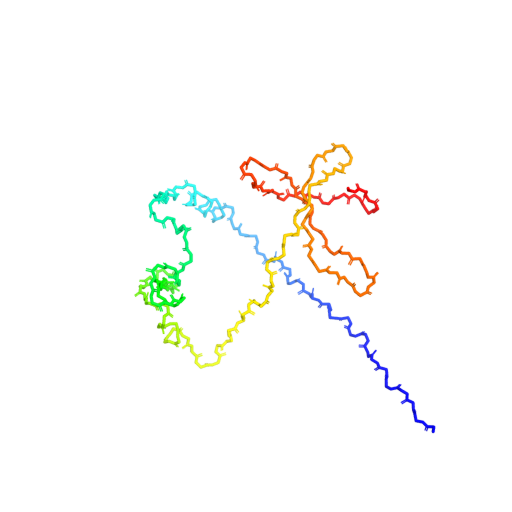 ASP A 1 86 ? -7.011 -8.478 -14.977 1.00 97.06 86 ASP A CA 1
ATOM 608 C C . ASP A 1 86 ? -7.705 -7.166 -14.567 1.00 97.06 86 ASP A C 1
ATOM 610 O O . ASP A 1 86 ? -7.934 -6.271 -15.386 1.00 97.06 86 ASP A O 1
ATOM 614 N N . VAL A 1 87 ? -8.020 -7.035 -13.275 1.00 97.31 87 VAL A N 1
ATOM 615 C CA . VAL A 1 87 ? -8.650 -5.837 -12.700 1.00 97.31 87 VAL A CA 1
ATOM 616 C C . VAL A 1 87 ? -7.648 -5.116 -11.808 1.00 97.31 87 VAL A C 1
ATOM 618 O O . VAL A 1 87 ? -7.209 -5.651 -10.790 1.00 97.31 87 VAL A O 1
ATOM 621 N N . LEU A 1 88 ? -7.325 -3.870 -12.156 1.00 95.50 88 LEU A N 1
ATOM 622 C CA . LEU A 1 88 ? -6.521 -3.002 -11.302 1.00 95.50 88 LEU A CA 1
ATOM 623 C C . LEU A 1 88 ? -7.425 -2.253 -10.317 1.00 95.50 88 LEU A C 1
ATOM 625 O O . LEU A 1 88 ? -8.168 -1.352 -10.700 1.00 95.50 88 LEU A O 1
ATOM 629 N N . VAL A 1 89 ? -7.333 -2.601 -9.036 1.00 95.00 89 VAL A N 1
ATOM 630 C CA . VAL A 1 89 ? -8.028 -1.879 -7.964 1.00 95.00 89 VAL A CA 1
ATOM 631 C C . VAL A 1 89 ? -7.103 -0.798 -7.421 1.00 95.00 89 VAL A C 1
ATOM 633 O O . VAL A 1 89 ? -6.092 -1.087 -6.782 1.00 95.00 89 VAL A O 1
ATOM 636 N N . VAL A 1 90 ? -7.449 0.460 -7.678 1.00 90.50 90 VAL A N 1
ATOM 637 C CA . VAL A 1 90 ? -6.685 1.615 -7.200 1.00 90.50 90 VAL A CA 1
ATOM 638 C C . VAL A 1 90 ? -7.341 2.163 -5.942 1.00 90.50 90 VAL A C 1
ATOM 640 O O . VAL A 1 90 ? -8.520 2.510 -5.951 1.00 90.50 90 VAL A O 1
ATOM 643 N N . ASN A 1 91 ? -6.570 2.283 -4.861 1.00 86.62 91 ASN A N 1
ATOM 644 C CA . ASN A 1 91 ? -7.029 3.012 -3.688 1.00 86.62 91 ASN A CA 1
ATOM 645 C C . ASN A 1 91 ? -6.933 4.527 -3.945 1.00 86.62 91 ASN A C 1
ATOM 647 O O . ASN A 1 91 ? -5.834 5.060 -4.091 1.00 86.62 91 ASN A O 1
ATOM 651 N N . THR A 1 92 ? -8.077 5.216 -3.978 1.00 79.75 92 THR A N 1
ATOM 652 C CA . THR A 1 92 ? -8.176 6.675 -4.165 1.00 79.75 92 THR A CA 1
ATOM 653 C C . THR A 1 92 ? -8.453 7.439 -2.865 1.00 79.75 92 THR A C 1
ATOM 655 O O . THR A 1 92 ? -8.862 8.598 -2.907 1.00 79.75 92 THR A O 1
ATOM 658 N N . SER A 1 93 ? -8.266 6.819 -1.697 1.00 77.94 93 SER A N 1
ATOM 659 C CA . SER A 1 93 ? -8.423 7.500 -0.411 1.00 77.94 93 SER A CA 1
ATOM 660 C C . SER A 1 93 ? -7.330 8.548 -0.198 1.00 77.94 93 SER A C 1
ATOM 662 O O . SER A 1 93 ? -6.151 8.270 -0.426 1.00 77.94 93 SER A O 1
ATOM 664 N N . THR A 1 94 ? -7.684 9.714 0.336 1.00 70.06 94 THR A N 1
ATOM 665 C CA . THR A 1 94 ? -6.692 10.630 0.905 1.00 70.06 94 THR A CA 1
ATOM 666 C C . THR A 1 94 ? -6.161 10.063 2.220 1.00 70.06 94 THR A C 1
ATOM 668 O O . THR A 1 94 ? -6.923 9.554 3.044 1.00 70.06 94 THR A O 1
ATOM 671 N N . THR A 1 95 ? -4.848 10.157 2.449 1.00 69.38 95 THR A N 1
ATOM 672 C CA . THR A 1 95 ? -4.290 9.873 3.775 1.00 69.38 95 THR A CA 1
ATOM 673 C C . THR A 1 95 ? -4.701 11.004 4.704 1.00 69.38 95 THR A C 1
ATOM 675 O O . THR A 1 95 ? -4.136 12.096 4.662 1.00 69.38 95 THR A O 1
ATOM 678 N N . LEU A 1 96 ? -5.715 10.757 5.526 1.00 72.81 96 LEU A N 1
ATOM 679 C CA . LEU A 1 96 ? -6.117 11.684 6.571 1.00 72.81 96 LEU A CA 1
ATOM 680 C C . LEU A 1 96 ? -5.258 11.435 7.817 1.00 72.81 96 LEU A C 1
ATOM 682 O O . LEU A 1 96 ? -5.047 10.273 8.180 1.00 72.81 96 LEU A O 1
ATOM 686 N N . PRO A 1 97 ? -4.773 12.487 8.505 1.00 71.31 97 PRO A N 1
ATOM 687 C CA . PRO A 1 97 ? -4.197 12.351 9.836 1.00 71.31 97 PRO A CA 1
ATOM 688 C C . PRO A 1 97 ? -5.316 11.966 10.811 1.00 71.31 97 PRO A C 1
ATOM 690 O O . PRO A 1 97 ? -5.928 12.803 11.466 1.00 71.31 97 PRO A O 1
ATOM 693 N N . ALA A 1 98 ? -5.619 10.674 10.845 1.00 84.81 98 ALA A N 1
ATOM 694 C CA . ALA A 1 98 ? -6.752 10.099 11.555 1.00 84.81 98 ALA A CA 1
ATOM 695 C C . ALA A 1 98 ? -6.335 9.422 12.871 1.00 84.81 98 ALA A C 1
ATOM 697 O O . ALA A 1 98 ? -7.124 8.693 13.461 1.00 84.81 98 ALA A O 1
ATOM 698 N N . ALA A 1 99 ? -5.093 9.633 13.317 1.00 91.69 99 ALA A N 1
ATOM 699 C CA . ALA A 1 99 ? -4.558 9.079 14.553 1.00 91.69 99 ALA A CA 1
ATOM 700 C C . ALA A 1 99 ? -4.585 10.134 15.667 1.00 91.69 99 ALA A C 1
ATOM 702 O O . ALA A 1 99 ? -3.912 11.161 15.572 1.00 91.69 99 ALA A O 1
ATOM 703 N N . VAL A 1 100 ? -5.343 9.868 16.732 1.00 91.31 100 VAL A N 1
ATOM 704 C CA . VAL A 1 100 ? -5.473 10.760 17.895 1.00 91.31 100 VAL A CA 1
ATOM 705 C C . VAL A 1 100 ? -5.048 10.022 19.160 1.00 91.31 100 VAL A C 1
ATOM 707 O O . VAL A 1 100 ? -5.466 8.892 19.399 1.00 91.31 100 VAL A O 1
ATOM 710 N N . ASN A 1 101 ? -4.212 10.649 19.987 1.00 93.19 101 ASN A N 1
ATOM 711 C CA . ASN A 1 101 ? -3.832 10.090 21.285 1.00 93.19 101 ASN A CA 1
ATOM 712 C C . ASN A 1 101 ? -4.994 10.223 22.283 1.00 93.19 101 ASN A C 1
ATOM 714 O O . ASN A 1 101 ? -5.587 11.294 22.384 1.00 93.19 101 ASN A O 1
ATOM 718 N N . GLY A 1 102 ? -5.277 9.167 23.047 1.00 91.44 102 GLY A N 1
ATOM 719 C CA . GLY A 1 102 ? -6.374 9.130 24.020 1.00 91.44 102 GLY A CA 1
ATOM 720 C C . GLY A 1 102 ? -6.083 8.227 25.217 1.00 91.44 102 GLY A C 1
ATOM 721 O O . GLY A 1 102 ? -4.958 7.726 25.382 1.00 91.44 102 GLY A O 1
ATOM 722 N N . ARG A 1 103 ? -7.094 8.006 26.067 1.00 91.38 103 ARG A N 1
ATOM 723 C CA . ARG A 1 103 ? -6.981 7.115 27.231 1.00 91.38 103 ARG A CA 1
ATOM 724 C C . ARG A 1 103 ? -8.249 6.298 27.446 1.00 91.38 103 ARG A C 1
ATOM 726 O O . ARG A 1 103 ? -9.328 6.849 27.568 1.00 91.38 103 ARG A O 1
ATOM 733 N N . VAL A 1 104 ? -8.095 4.988 27.635 1.00 89.19 104 VAL A N 1
ATOM 734 C CA . VAL A 1 104 ? -9.206 4.081 27.980 1.00 89.19 104 VAL A CA 1
ATOM 735 C C . VAL A 1 104 ? -8.899 3.392 29.296 1.00 89.19 104 VAL A C 1
ATOM 737 O O . VAL A 1 104 ? -7.900 2.679 29.392 1.00 89.19 104 VAL A O 1
ATOM 740 N N . GLY A 1 105 ? -9.742 3.603 30.311 1.00 86.25 105 GLY A N 1
ATOM 741 C CA . GLY A 1 105 ? -9.529 3.024 31.644 1.00 86.25 105 GLY A CA 1
ATOM 742 C C . GLY A 1 105 ? -8.193 3.441 32.272 1.00 86.25 105 GLY A C 1
ATOM 743 O O . GLY A 1 105 ? -7.552 2.640 32.937 1.00 86.25 105 GLY A O 1
ATOM 744 N N . GLY A 1 106 ? -7.726 4.664 31.991 1.00 86.38 106 GLY A N 1
ATOM 745 C CA . GLY A 1 106 ? -6.429 5.183 32.448 1.00 86.38 106 GLY A CA 1
ATOM 746 C C . GLY A 1 106 ? -5.236 4.813 31.556 1.00 86.38 106 GLY A C 1
ATOM 747 O O . GLY A 1 106 ? -4.236 5.535 31.559 1.00 86.38 106 GLY A O 1
ATOM 748 N N . GLU A 1 107 ? -5.355 3.779 30.725 1.00 90.31 107 GLU A N 1
ATOM 749 C CA . GLU A 1 107 ? -4.299 3.311 29.824 1.00 90.31 107 GLU A CA 1
ATOM 750 C C . GLU A 1 107 ? -4.191 4.165 28.560 1.00 90.31 107 GLU A C 1
ATOM 752 O O . GLU A 1 107 ? -5.201 4.507 27.943 1.00 90.31 107 GLU A O 1
ATOM 757 N N . ARG A 1 108 ? -2.962 4.461 28.119 1.00 92.69 108 ARG A N 1
ATOM 758 C CA . ARG A 1 108 ? -2.739 5.223 26.879 1.00 92.69 108 ARG A CA 1
ATOM 759 C C . ARG A 1 108 ? -3.149 4.412 25.648 1.00 92.69 108 ARG A C 1
ATOM 761 O O . ARG A 1 108 ? -2.821 3.229 25.534 1.00 92.69 108 ARG A O 1
ATOM 768 N N . VAL A 1 109 ? -3.795 5.081 24.698 1.00 93.50 109 VAL A N 1
ATOM 769 C CA . VAL A 1 109 ? -4.156 4.534 23.383 1.00 93.50 109 VAL A CA 1
ATOM 770 C C . VAL A 1 109 ? -3.860 5.528 22.268 1.00 93.50 109 VAL A C 1
ATOM 772 O O . VAL A 1 109 ? -3.775 6.733 22.504 1.00 93.50 109 VAL A O 1
ATOM 775 N N . VAL A 1 110 ? -3.754 5.014 21.046 1.00 93.94 110 VAL A N 1
ATOM 776 C CA . VAL A 1 110 ? -3.903 5.795 19.815 1.00 93.94 110 VAL A CA 1
ATOM 777 C C . VAL A 1 110 ? -5.168 5.317 19.113 1.00 93.94 110 VAL A C 1
ATOM 779 O O . VAL A 1 110 ? -5.328 4.121 18.880 1.00 93.94 110 VAL A O 1
ATOM 782 N N . VAL A 1 111 ? -6.072 6.239 18.806 1.00 92.62 111 VAL A N 1
ATOM 783 C CA . VAL A 1 111 ? -7.338 5.981 18.116 1.00 92.62 111 VAL A CA 1
ATOM 784 C C . VAL A 1 111 ? -7.148 6.275 16.643 1.00 92.62 111 VAL A C 1
ATOM 786 O O . VAL A 1 111 ? -6.865 7.414 16.281 1.00 92.62 111 VAL A O 1
ATOM 789 N N . HIS A 1 112 ? -7.287 5.256 15.804 1.00 91.75 112 HIS A N 1
ATOM 790 C CA . HIS A 1 112 ? -7.266 5.406 14.356 1.00 91.75 112 HIS A CA 1
ATOM 791 C C . HIS A 1 112 ? -8.704 5.499 13.853 1.00 91.75 112 HIS A C 1
ATOM 793 O O . HIS A 1 112 ? -9.449 4.519 13.889 1.00 91.75 112 HIS A O 1
ATOM 799 N N . PHE A 1 113 ? -9.102 6.681 13.393 1.00 90.31 113 PHE A N 1
ATOM 800 C CA . PHE A 1 113 ? -10.399 6.904 12.773 1.00 90.31 113 PHE A CA 1
ATOM 801 C C . PHE A 1 113 ? -10.396 6.363 11.345 1.00 90.31 113 PHE A C 1
ATOM 803 O O . PHE A 1 113 ? -9.468 6.591 10.573 1.00 90.31 113 PHE A O 1
ATOM 810 N N . SER A 1 114 ? -11.446 5.626 11.007 1.00 86.94 114 SER A N 1
ATOM 811 C CA . SER A 1 114 ? -11.673 5.098 9.666 1.00 86.94 114 SER A CA 1
ATOM 812 C C . SER A 1 114 ? -12.837 5.843 9.018 1.00 86.94 114 SER A C 1
ATOM 814 O O . SER A 1 114 ? -12.775 7.054 8.841 1.00 86.94 114 SER A O 1
ATOM 816 N N . THR A 1 115 ? -13.912 5.146 8.658 1.00 84.56 115 THR A N 1
ATOM 817 C CA . THR A 1 115 ? -15.054 5.743 7.960 1.00 84.56 115 THR A CA 1
ATOM 818 C C . THR A 1 115 ? -16.093 6.248 8.956 1.00 84.56 115 THR A C 1
ATOM 820 O O . THR A 1 115 ? -16.382 5.582 9.954 1.00 84.56 115 THR A O 1
ATOM 823 N N . ARG A 1 116 ? -16.686 7.411 8.669 1.00 88.50 116 ARG A N 1
ATOM 824 C CA . ARG A 1 116 ? -17.884 7.889 9.363 1.00 88.50 116 ARG A CA 1
ATOM 825 C C . ARG A 1 116 ? -19.124 7.268 8.721 1.00 88.50 116 ARG A C 1
ATOM 827 O O . ARG A 1 116 ? -19.348 7.445 7.527 1.00 88.50 116 ARG A O 1
ATOM 834 N N . GLY A 1 117 ? -19.906 6.540 9.508 1.00 88.44 117 GLY A N 1
ATOM 835 C CA . GLY A 1 117 ? -21.180 5.968 9.090 1.00 88.44 117 GLY A CA 1
ATOM 836 C C . GLY A 1 117 ? -22.255 7.034 8.870 1.00 88.44 117 GLY A C 1
ATOM 837 O O . GLY A 1 117 ? -22.136 8.175 9.323 1.00 88.44 117 GLY A O 1
ATOM 838 N N . ALA A 1 118 ? -23.336 6.644 8.190 1.00 92.75 118 ALA A N 1
ATOM 839 C CA . ALA A 1 118 ? -24.474 7.525 7.907 1.00 92.75 118 ALA A CA 1
ATOM 840 C C . ALA A 1 118 ? -25.199 8.008 9.179 1.00 92.75 118 ALA A C 1
ATOM 842 O O . ALA A 1 118 ? -25.823 9.063 9.180 1.00 92.75 118 ALA A O 1
ATOM 843 N N . ASP A 1 119 ? -25.072 7.264 10.276 1.00 93.44 119 ASP A N 1
ATOM 844 C CA . ASP A 1 119 ? -25.575 7.616 11.607 1.00 93.44 119 ASP A CA 1
ATOM 845 C C . ASP A 1 119 ? -24.675 8.616 12.362 1.00 93.44 119 ASP A C 1
ATOM 847 O O . ASP A 1 119 ? -24.920 8.940 13.523 1.00 93.44 119 ASP A O 1
ATOM 851 N N . GLY A 1 120 ? -23.609 9.092 11.718 1.00 91.44 120 GLY A N 1
ATOM 852 C CA . GLY A 1 120 ? -22.678 10.062 12.270 1.00 91.44 120 GLY A CA 1
ATOM 853 C C . GLY A 1 120 ? -21.615 9.475 13.199 1.00 91.44 120 GLY A C 1
ATOM 854 O O . GLY A 1 120 ? -20.757 10.250 13.638 1.00 91.44 120 GLY A O 1
ATOM 855 N N . ARG A 1 121 ? -21.617 8.160 13.466 1.00 91.12 121 ARG A N 1
ATOM 856 C CA . ARG A 1 121 ? -20.596 7.475 14.275 1.00 91.12 121 ARG A CA 1
ATOM 857 C C . ARG A 1 121 ? -19.374 7.121 13.432 1.00 91.12 121 ARG A C 1
ATOM 859 O O . ARG A 1 121 ? -19.465 6.946 12.222 1.00 91.12 121 ARG A O 1
ATOM 866 N N . TRP A 1 122 ? -18.217 7.008 14.075 1.00 90.69 122 TRP A N 1
ATOM 867 C CA . TRP A 1 122 ? -16.975 6.610 13.414 1.00 90.69 122 TRP A CA 1
ATOM 868 C C . TRP A 1 122 ? -16.649 5.150 13.701 1.00 90.69 122 TRP A C 1
ATOM 870 O O . TRP A 1 122 ? -16.719 4.713 14.849 1.00 90.69 122 TRP A O 1
ATOM 880 N N . ALA A 1 123 ? -16.225 4.423 12.670 1.00 90.62 123 ALA A N 1
ATOM 881 C CA . ALA A 1 123 ? -15.457 3.204 12.869 1.00 90.62 123 ALA A CA 1
ATOM 882 C C . ALA A 1 123 ? -14.047 3.591 13.339 1.00 90.62 123 ALA A C 1
ATOM 884 O O . ALA A 1 123 ? -13.388 4.418 12.700 1.00 90.62 123 ALA A O 1
ATOM 885 N N . VAL A 1 124 ? -13.598 3.014 14.454 1.00 91.19 124 VAL A N 1
ATOM 886 C CA . VAL A 1 124 ? -12.286 3.300 15.049 1.00 91.19 124 VAL A CA 1
ATOM 887 C C . VAL A 1 124 ? -11.544 2.014 15.406 1.00 91.19 124 VAL A C 1
ATOM 889 O O . VAL A 1 124 ? -12.157 1.035 15.825 1.00 91.19 124 VAL A O 1
ATOM 892 N N . GLU A 1 125 ? -10.218 2.035 15.285 1.00 92.25 125 GLU A N 1
ATOM 893 C CA . GLU A 1 125 ? -9.320 1.010 15.826 1.00 92.25 125 GLU A CA 1
ATOM 894 C C . GLU A 1 125 ? -8.551 1.601 17.015 1.00 92.25 125 GLU A C 1
ATOM 896 O O . GLU A 1 125 ? -7.938 2.666 16.907 1.00 92.25 125 GLU A O 1
ATOM 901 N N . LEU A 1 126 ? -8.564 0.906 18.156 1.00 92.56 126 LEU A N 1
ATOM 902 C CA . LEU A 1 126 ? -7.705 1.246 19.287 1.00 92.56 126 LEU A CA 1
ATOM 903 C C . LEU A 1 126 ? -6.357 0.552 19.127 1.00 92.56 126 LEU A C 1
ATOM 905 O O . LEU A 1 126 ? -6.288 -0.659 18.927 1.00 92.56 126 LEU A O 1
ATOM 909 N N . ARG A 1 127 ? -5.277 1.317 19.273 1.00 94.00 127 ARG A N 1
ATOM 910 C CA . ARG A 1 127 ? -3.908 0.807 19.176 1.00 94.00 127 ARG A CA 1
ATOM 911 C C . ARG A 1 127 ? -3.111 1.133 20.433 1.00 94.00 127 ARG A C 1
ATOM 913 O O . ARG A 1 127 ? -3.311 2.167 21.072 1.00 94.00 127 ARG A O 1
ATOM 920 N N . ALA A 1 128 ? -2.194 0.245 20.798 1.00 93.06 128 ALA A N 1
ATOM 921 C CA . ALA A 1 128 ? -1.233 0.478 21.867 1.00 93.06 128 ALA A CA 1
ATOM 922 C C . ALA A 1 128 ? -0.081 1.355 21.339 1.00 93.06 128 ALA A C 1
ATOM 924 O O . ALA A 1 128 ? 0.509 1.001 20.310 1.00 93.06 128 ALA A O 1
ATOM 925 N N . PRO A 1 129 ? 0.269 2.471 22.005 1.00 90.88 129 PRO A N 1
ATOM 926 C CA . PRO A 1 129 ? 1.450 3.246 21.642 1.00 90.88 129 PRO A CA 1
ATOM 927 C C . PRO A 1 129 ? 2.717 2.392 21.760 1.00 90.88 129 PRO A C 1
ATOM 929 O O . PRO A 1 129 ? 2.886 1.658 22.735 1.00 90.88 129 PRO A O 1
ATOM 932 N N . ARG A 1 130 ? 3.626 2.512 20.791 1.00 88.25 130 ARG A N 1
ATOM 933 C CA . ARG A 1 1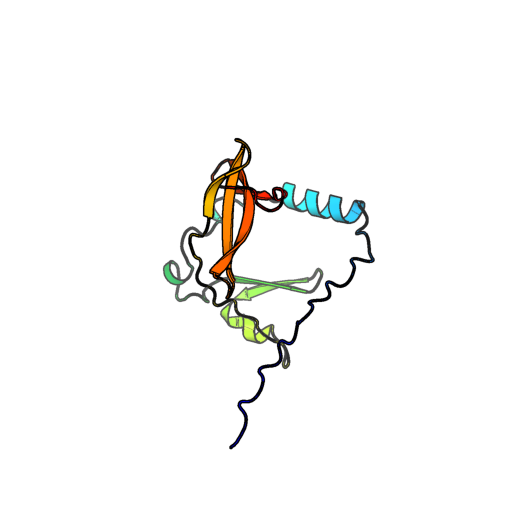30 ? 4.982 1.950 20.842 1.00 88.25 130 ARG A CA 1
ATOM 934 C C . ARG A 1 130 ? 6.024 3.064 20.708 1.00 88.25 130 ARG A C 1
ATOM 936 O O . ARG A 1 130 ? 5.689 4.237 20.550 1.00 88.25 130 ARG A O 1
ATOM 943 N N . GLY A 1 131 ? 7.300 2.699 20.825 1.00 78.88 131 GLY A N 1
ATOM 944 C CA . GLY A 1 131 ? 8.413 3.623 20.605 1.00 78.88 131 GLY A CA 1
ATOM 945 C C . GLY A 1 131 ? 8.448 4.166 19.171 1.00 78.88 131 GLY A C 1
ATOM 946 O O . GLY A 1 131 ? 7.918 3.545 18.251 1.00 78.88 131 GLY A O 1
ATOM 947 N N . ALA A 1 132 ? 9.082 5.328 18.993 1.00 77.31 132 ALA A N 1
ATOM 948 C CA . ALA A 1 132 ? 9.320 5.963 17.691 1.00 77.31 132 ALA A CA 1
ATOM 949 C C . ALA A 1 132 ? 8.057 6.237 16.840 1.00 77.31 132 ALA A C 1
ATOM 951 O O . ALA A 1 132 ? 8.118 6.227 15.615 1.00 77.31 132 ALA A O 1
ATOM 952 N N . GLY A 1 133 ? 6.901 6.472 17.475 1.00 76.25 133 GLY A N 1
ATOM 953 C CA . GLY A 1 133 ? 5.644 6.781 16.777 1.00 76.25 133 GLY A CA 1
ATOM 954 C C . GLY A 1 133 ? 4.928 5.566 16.177 1.00 76.25 133 GLY A C 1
ATOM 955 O O . GLY A 1 133 ? 3.859 5.717 15.590 1.00 76.25 133 GLY A O 1
ATOM 956 N N . ALA A 1 134 ? 5.470 4.358 16.348 1.00 85.31 134 ALA A N 1
ATOM 957 C CA . ALA A 1 134 ? 4.791 3.133 15.958 1.00 85.31 134 ALA A CA 1
ATOM 958 C C . ALA A 1 134 ? 3.607 2.833 16.893 1.00 85.31 134 ALA A C 1
ATOM 960 O O . ALA A 1 134 ? 3.574 3.240 18.057 1.00 85.31 134 ALA A O 1
ATOM 961 N N . THR A 1 135 ? 2.644 2.057 16.403 1.00 91.69 135 THR A N 1
ATOM 962 C CA . THR A 1 135 ? 1.502 1.584 17.195 1.00 91.69 135 THR A CA 1
ATOM 963 C C . THR A 1 135 ? 1.276 0.087 16.971 1.00 91.69 135 THR A C 1
ATOM 965 O O . THR A 1 135 ? 1.717 -0.486 15.969 1.00 91.69 135 THR A O 1
ATOM 968 N N . GLY A 1 136 ? 0.640 -0.581 17.932 1.00 89.69 136 GLY A N 1
ATOM 969 C CA . GLY A 1 136 ? 0.352 -2.015 17.891 1.00 89.69 136 GLY A CA 1
ATOM 970 C C . GLY A 1 136 ? -1.121 -2.358 18.057 1.00 89.69 136 GLY A C 1
ATOM 971 O O . GLY A 1 136 ? -1.843 -1.553 18.640 1.00 89.69 136 GLY A O 1
ATOM 972 N N . PRO A 1 137 ? -1.563 -3.547 17.607 1.00 88.94 137 PRO A N 1
ATOM 973 C CA . PRO A 1 137 ? -2.927 -4.006 17.847 1.00 88.94 137 PRO A CA 1
ATOM 974 C C . PRO A 1 137 ? -3.257 -3.989 19.342 1.00 88.94 137 PRO A C 1
ATOM 976 O O . PRO A 1 137 ? -2.434 -4.398 20.166 1.00 88.94 137 PRO A O 1
ATOM 979 N N . ARG A 1 138 ? -4.456 -3.523 19.690 1.00 88.69 138 ARG A N 1
ATOM 980 C CA . ARG A 1 138 ? -5.005 -3.580 21.046 1.00 88.69 138 ARG A CA 1
ATOM 981 C C . ARG A 1 138 ? -6.459 -4.054 20.950 1.00 88.69 138 ARG A C 1
ATOM 983 O O . ARG A 1 138 ? -7.201 -3.515 20.132 1.00 88.69 138 ARG A O 1
ATOM 990 N N . PRO A 1 139 ? -6.891 -5.028 21.769 1.00 84.88 139 PRO A N 1
ATOM 991 C CA . PRO A 1 139 ? -8.302 -5.382 21.855 1.00 84.88 139 PRO A CA 1
ATOM 992 C C . PRO A 1 139 ? -9.162 -4.159 22.194 1.00 84.88 139 PRO A C 1
ATOM 994 O O . PRO A 1 139 ? -8.748 -3.287 22.965 1.00 84.88 139 PRO A O 1
ATOM 997 N N . GLY A 1 140 ? -10.365 -4.101 21.627 1.00 78.44 140 GLY A N 1
ATOM 998 C CA . GLY A 1 140 ? -11.336 -3.067 21.969 1.00 78.44 140 GLY A CA 1
ATOM 999 C C . GLY A 1 140 ? -11.705 -3.080 23.457 1.00 78.44 140 GLY A C 1
ATOM 1000 O O . GLY A 1 140 ? -11.518 -4.073 24.160 1.00 78.44 140 GLY A O 1
ATOM 1001 N N . GLY A 1 141 ? -12.235 -1.955 23.936 1.00 77.62 141 GLY A N 1
ATOM 1002 C CA . GLY A 1 141 ? -12.913 -1.899 25.230 1.00 77.62 141 GLY A CA 1
ATOM 1003 C C . GLY A 1 141 ? -14.344 -2.448 25.146 1.00 77.62 141 GLY A C 1
ATOM 1004 O O . GLY A 1 141 ? -14.836 -2.720 24.047 1.00 77.62 141 GLY A O 1
ATOM 1005 N N . PRO A 1 142 ? -15.038 -2.588 26.287 1.00 81.31 142 PRO A N 1
ATOM 1006 C CA . PRO A 1 142 ? -16.465 -2.895 26.287 1.00 81.31 142 PRO A CA 1
ATOM 1007 C C . PRO A 1 142 ? -17.258 -1.826 25.519 1.00 81.31 142 PRO A C 1
ATOM 1009 O O . PRO A 1 142 ? -16.833 -0.672 25.408 1.00 81.31 142 PRO A O 1
ATOM 1012 N N . ALA A 1 143 ? -18.433 -2.198 25.007 1.00 81.88 143 ALA A N 1
ATOM 1013 C CA . ALA A 1 143 ? -19.337 -1.243 24.374 1.00 81.88 143 ALA A CA 1
ATOM 1014 C C . ALA A 1 143 ? -19.643 -0.077 25.332 1.00 81.88 143 ALA A C 1
ATOM 1016 O O . ALA A 1 143 ? -19.928 -0.289 26.509 1.00 81.88 143 ALA A O 1
ATOM 1017 N N . GLY A 1 144 ? -19.561 1.155 24.821 1.00 82.88 144 GLY A N 1
ATOM 1018 C CA . GLY A 1 144 ? -19.735 2.371 25.621 1.00 82.88 144 GLY A CA 1
ATOM 1019 C C . GLY A 1 144 ? -18.470 2.875 26.326 1.00 82.88 144 GLY A C 1
ATOM 1020 O O . GLY A 1 144 ? -18.546 3.878 27.030 1.00 82.88 144 GLY A O 1
ATOM 1021 N N . ALA A 1 145 ? -17.311 2.232 26.137 1.00 81.75 145 ALA A N 1
ATOM 1022 C CA . ALA A 1 145 ? -16.042 2.761 26.629 1.00 81.75 145 ALA A CA 1
ATOM 1023 C C . ALA A 1 145 ? -15.753 4.159 26.050 1.00 81.75 145 ALA A C 1
ATOM 1025 O O . ALA A 1 145 ? -15.861 4.382 24.843 1.00 81.75 145 ALA A O 1
ATOM 1026 N N . VAL A 1 146 ? -15.362 5.082 26.930 1.00 82.62 146 VAL A N 1
ATOM 1027 C CA . VAL A 1 146 ? -14.950 6.446 26.576 1.00 82.62 146 VAL A CA 1
ATOM 1028 C C . VAL A 1 146 ? -13.434 6.473 26.388 1.00 82.62 146 VAL A C 1
ATOM 1030 O O . VAL A 1 146 ? -12.708 5.816 27.142 1.00 82.62 146 VAL A O 1
ATOM 1033 N N . VAL A 1 147 ? -12.984 7.202 25.365 1.00 80.25 147 VAL A N 1
ATOM 1034 C CA . VAL A 1 147 ? -11.586 7.288 24.916 1.00 80.25 147 VAL A CA 1
ATOM 1035 C C . VAL A 1 147 ? -11.071 8.718 24.985 1.00 80.25 147 VAL A C 1
ATOM 1037 O O . VAL A 1 147 ? -11.873 9.617 24.650 1.00 80.25 147 VAL A O 1
#

Organism: Streptomyces globisporus (NCBI:txid1908)

pLDDT: mean 77.75, std 22.96, range [26.73, 98.06]

Sequence (147 aa):
MTAPGRCGSGDVALAVPGAGGEPSARTAAAEATALEALRVPDALSARAPAEQRGAGRDDVRLLVSRGRTVAHHAFRELPEQLRAGDVLVVNTSTTLPAAVNGRVGGERVVVHFSTRGADGRWAVELRAPRGAGATGPRPGGPAGAVV

InterPro domains:
  IPR003699 S-adenosylmethionine:tRNA ribosyltransferase-isomerase, QueA [PF02547] (40-129)
  IPR003699 S-adenosylmethionine:tRNA ribosyltransferase-isomerase, QueA [PTHR30307] (39-128)
  IPR036100 S-adenosylmethionine:tRNA ribosyltransferase-isomerase, QueA superfamily [SSF111337] (39-131)
  IPR042118 QueA, domain 1 [G3DSA:3.40.1780.10] (37-128)

Secondary structure (DSSP, 8-state):
--PPPP--------------S---HHHHHHHHHHHHH----GGGS--S-GGGTSSSTT-SEEEEEETTEEEEEEGGGHHHH--TT-------------EEEEEETTEEEEEEEEEEPTTSPEEEEEEEE-GGG-EEE-PPPPTT---

Radius of gyration: 22.61 Å; chains: 1; bounding box: 72×40×53 Å